Protein AF-A0A5N6X0Z8-F1 (afdb_monomer_lite)

Structure (mmCIF, N/CA/C/O backbone):
data_AF-A0A5N6X0Z8-F1
#
_entry.id   AF-A0A5N6X0Z8-F1
#
loop_
_atom_site.group_PDB
_atom_site.id
_atom_site.type_symbol
_atom_site.label_atom_id
_atom_site.label_alt_id
_atom_site.label_comp_id
_atom_site.label_asym_id
_atom_site.label_entity_id
_atom_site.label_seq_id
_atom_site.pdbx_PDB_ins_code
_atom_site.Cartn_x
_atom_site.Cartn_y
_atom_site.Cartn_z
_atom_site.occupancy
_atom_site.B_iso_or_equiv
_atom_site.auth_seq_id
_atom_site.auth_comp_id
_atom_site.auth_asym_id
_atom_site.auth_atom_id
_atom_site.pdbx_PDB_model_num
ATOM 1 N N . MET A 1 1 ? 9.858 16.425 -3.630 1.00 40.47 1 MET A N 1
ATOM 2 C CA . MET A 1 1 ? 8.556 15.727 -3.664 1.00 40.47 1 MET A CA 1
ATOM 3 C C . MET A 1 1 ? 8.231 15.499 -5.135 1.00 40.47 1 MET A C 1
ATOM 5 O O . MET A 1 1 ? 8.112 16.481 -5.856 1.00 40.47 1 MET A O 1
ATOM 9 N N . ARG A 1 2 ? 8.267 14.251 -5.623 1.00 53.00 2 ARG A N 1
ATOM 10 C CA . ARG A 1 2 ? 8.003 13.936 -7.037 1.00 53.00 2 ARG A CA 1
ATOM 11 C C . ARG A 1 2 ? 6.528 13.563 -7.132 1.00 53.00 2 ARG A C 1
ATOM 13 O O . ARG A 1 2 ? 6.119 12.568 -6.549 1.00 53.00 2 ARG A O 1
ATOM 20 N N . PHE A 1 3 ? 5.732 14.412 -7.768 1.00 51.66 3 PHE A N 1
ATOM 21 C CA . PHE A 1 3 ? 4.349 14.083 -8.091 1.00 51.66 3 PHE A CA 1
ATOM 22 C C . PHE A 1 3 ? 4.365 12.902 -9.072 1.00 51.66 3 PHE A C 1
ATOM 24 O O . PHE A 1 3 ? 5.161 12.915 -10.012 1.00 51.66 3 PHE A O 1
ATOM 31 N N . HIS A 1 4 ? 3.531 11.882 -8.853 1.00 58.78 4 HIS A N 1
ATOM 32 C CA . HIS A 1 4 ? 3.309 10.824 -9.841 1.00 58.78 4 HIS A CA 1
ATOM 33 C C . HIS A 1 4 ? 2.556 11.452 -11.020 1.00 58.78 4 HIS A C 1
ATOM 35 O O . HIS A 1 4 ? 1.329 11.489 -11.047 1.00 58.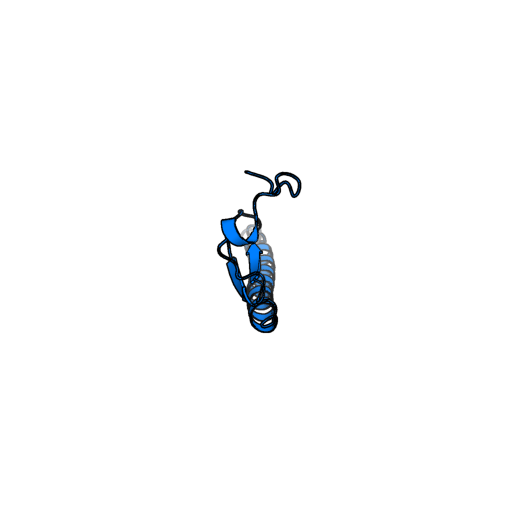78 4 HIS A O 1
ATOM 41 N N . SER A 1 5 ? 3.295 12.063 -11.944 1.00 55.16 5 SER A N 1
ATOM 42 C CA . SER A 1 5 ? 2.746 12.546 -13.204 1.00 55.16 5 SER A CA 1
ATOM 43 C C . SER A 1 5 ? 2.316 11.318 -13.996 1.00 55.16 5 SER A C 1
ATOM 45 O O . SER A 1 5 ? 3.166 10.576 -14.477 1.00 55.16 5 SER A O 1
ATOM 47 N N . GLY A 1 6 ? 1.010 11.083 -14.128 1.00 55.31 6 GLY A N 1
ATOM 48 C CA . GLY A 1 6 ? 0.449 9.979 -14.921 1.00 55.31 6 GLY A CA 1
ATOM 49 C C . GLY A 1 6 ? 0.685 10.092 -16.436 1.00 55.31 6 GLY A C 1
ATOM 50 O O . GLY A 1 6 ? -0.068 9.505 -17.203 1.00 55.31 6 GLY A O 1
ATOM 51 N N . TYR A 1 7 ? 1.674 10.885 -16.863 1.00 53.97 7 TYR A N 1
ATOM 52 C CA . TYR A 1 7 ? 1.983 11.219 -18.256 1.00 53.97 7 TYR A CA 1
ATOM 53 C C . TYR A 1 7 ? 3.319 10.644 -18.755 1.00 53.97 7 TYR A C 1
ATOM 55 O O . TYR A 1 7 ? 3.506 10.546 -19.965 1.00 53.97 7 TYR A O 1
ATOM 63 N N . GLU A 1 8 ? 4.229 10.230 -17.869 1.00 57.78 8 GLU A N 1
ATOM 64 C CA . GLU A 1 8 ? 5.401 9.429 -18.250 1.00 57.78 8 GLU A CA 1
ATOM 65 C C . GLU A 1 8 ? 5.017 7.958 -18.064 1.00 57.78 8 GLU A C 1
ATOM 67 O O . GLU A 1 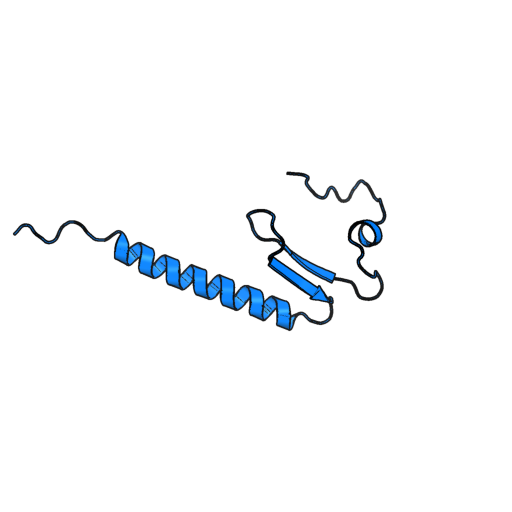8 ? 5.113 7.408 -16.969 1.00 57.78 8 GLU A O 1
ATOM 72 N N . ILE A 1 9 ? 4.464 7.354 -19.120 1.00 58.44 9 ILE A N 1
ATOM 73 C CA . ILE A 1 9 ? 3.993 5.962 -19.130 1.00 58.44 9 ILE A CA 1
ATOM 74 C C . ILE A 1 9 ? 5.209 5.039 -19.300 1.00 58.44 9 ILE A C 1
ATOM 76 O O . ILE A 1 9 ? 5.364 4.362 -20.312 1.00 58.44 9 ILE A O 1
ATOM 80 N N . ASP A 1 10 ? 6.101 5.036 -18.313 1.00 60.53 10 ASP A N 1
ATOM 81 C CA . ASP A 1 10 ? 6.780 3.789 -17.973 1.00 60.53 10 ASP A CA 1
ATOM 82 C C . ASP A 1 10 ? 5.723 2.857 -17.372 1.00 60.53 10 ASP A C 1
ATOM 84 O O . ASP A 1 10 ? 4.742 3.327 -16.788 1.00 60.53 10 ASP A O 1
ATOM 88 N N . ASP A 1 11 ? 5.873 1.542 -17.533 1.00 71.31 11 ASP A N 1
ATOM 89 C CA . ASP A 1 11 ? 4.956 0.584 -16.916 1.00 71.31 11 ASP A CA 1
ATOM 90 C C . ASP A 1 11 ? 4.998 0.758 -15.388 1.00 71.31 11 ASP A C 1
ATOM 92 O O . ASP A 1 11 ? 5.879 0.253 -14.693 1.00 71.31 11 ASP A O 1
ATOM 96 N N . VAL A 1 12 ? 4.044 1.532 -14.869 1.00 77.75 12 VAL A N 1
ATOM 97 C CA . VAL A 1 12 ? 3.945 1.933 -13.464 1.00 77.75 12 VAL A CA 1
ATOM 98 C C . VAL A 1 12 ? 3.843 0.703 -12.564 1.00 77.75 12 VAL A C 1
ATOM 100 O O . VAL A 1 12 ? 4.371 0.704 -11.452 1.00 77.75 12 VAL A O 1
ATOM 103 N N . TYR A 1 13 ? 3.225 -0.372 -13.054 1.00 78.19 13 TYR A N 1
ATOM 104 C CA . TYR A 1 13 ? 3.152 -1.638 -12.337 1.00 78.19 13 TYR A CA 1
ATOM 105 C C . TYR A 1 13 ? 4.533 -2.278 -12.233 1.00 78.19 13 TYR A C 1
ATOM 107 O O . TYR A 1 13 ? 4.934 -2.661 -11.135 1.00 78.19 13 TYR A O 1
ATOM 115 N N . ALA A 1 14 ? 5.306 -2.302 -13.321 1.00 80.88 14 ALA A N 1
ATOM 116 C CA . ALA A 1 14 ? 6.684 -2.789 -13.298 1.00 80.88 14 ALA A CA 1
ATOM 117 C C . ALA A 1 14 ? 7.598 -1.927 -12.406 1.00 80.88 14 ALA A C 1
ATOM 119 O O . ALA A 1 14 ? 8.397 -2.472 -11.645 1.00 80.88 14 ALA A O 1
ATOM 120 N N . VAL A 1 15 ? 7.443 -0.598 -12.432 1.00 83.62 15 VAL A N 1
ATOM 121 C CA . VAL A 1 15 ? 8.209 0.336 -11.584 1.00 83.62 15 VAL A CA 1
ATOM 122 C C . VAL A 1 15 ? 7.949 0.090 -10.095 1.00 83.62 15 VAL A C 1
ATOM 124 O O . VAL A 1 15 ? 8.880 0.142 -9.292 1.00 83.62 15 VAL A O 1
ATOM 127 N N . TYR A 1 16 ? 6.702 -0.203 -9.718 1.00 81.44 16 TYR A N 1
ATOM 128 C CA . TYR A 1 16 ? 6.329 -0.502 -8.332 1.00 81.44 16 TYR A CA 1
ATOM 129 C C . TYR A 1 16 ? 6.370 -1.994 -7.976 1.00 81.44 16 TYR A C 1
ATOM 131 O O . TYR A 1 16 ? 6.108 -2.342 -6.824 1.00 81.44 16 TYR A O 1
ATOM 139 N N . GLY A 1 17 ? 6.710 -2.872 -8.925 1.00 85.50 17 GLY A N 1
ATOM 140 C CA . GLY A 1 17 ? 6.716 -4.324 -8.731 1.00 85.50 17 GLY A CA 1
ATOM 141 C C . GLY A 1 17 ? 5.336 -4.906 -8.401 1.00 85.50 17 GLY A C 1
ATOM 142 O O . GLY A 1 17 ? 5.243 -5.896 -7.679 1.00 85.50 17 GLY A O 1
ATOM 143 N N . VAL A 1 18 ? 4.265 -4.270 -8.876 1.00 88.00 18 VAL A N 1
ATOM 144 C CA . VAL A 1 18 ? 2.885 -4.706 -8.648 1.00 88.00 18 VAL A CA 1
ATOM 145 C C . VAL A 1 18 ? 2.476 -5.649 -9.769 1.00 88.00 18 VAL A C 1
ATOM 147 O O . VAL A 1 18 ? 2.605 -5.311 -10.940 1.00 88.00 18 VAL A O 1
ATOM 150 N N . ASP A 1 19 ? 1.938 -6.815 -9.416 1.00 87.81 19 ASP A N 1
ATOM 151 C CA . ASP A 1 19 ? 1.316 -7.708 -10.392 1.00 87.81 19 ASP A CA 1
ATOM 152 C C . ASP A 1 19 ? 0.063 -7.028 -10.983 1.00 87.81 19 ASP A C 1
ATOM 154 O O . ASP A 1 19 ? -0.885 -6.771 -10.233 1.00 87.81 19 ASP A O 1
ATOM 158 N N . PRO A 1 20 ? 0.013 -6.733 -12.296 1.00 84.94 20 PRO A N 1
ATOM 159 C CA . PRO A 1 20 ? -1.139 -6.081 -12.914 1.00 84.94 20 PRO A CA 1
ATOM 160 C C . PRO A 1 20 ? -2.413 -6.938 -12.876 1.00 84.94 20 PRO A C 1
ATOM 162 O O . PRO A 1 20 ? -3.508 -6.387 -12.967 1.00 84.94 20 PRO A O 1
ATOM 165 N N . ALA A 1 21 ? -2.305 -8.264 -12.719 1.00 88.81 21 ALA A N 1
ATOM 166 C CA . ALA A 1 21 ? -3.464 -9.147 -12.609 1.00 88.81 21 ALA A CA 1
ATOM 167 C C . ALA A 1 21 ? -4.120 -9.095 -11.219 1.00 88.81 21 ALA A C 1
ATOM 169 O O . ALA A 1 21 ? -5.333 -9.266 -11.105 1.00 88.81 21 ALA A O 1
ATOM 170 N N . GLN A 1 22 ? -3.336 -8.859 -10.163 1.00 87.81 22 GLN A N 1
ATOM 171 C CA . GLN A 1 22 ? -3.840 -8.766 -8.786 1.00 87.81 22 GLN A CA 1
ATOM 172 C C . GLN A 1 22 ? -4.088 -7.324 -8.336 1.00 87.81 22 GLN A C 1
ATOM 174 O O . GLN A 1 22 ? -5.008 -7.060 -7.557 1.00 87.81 22 GLN A O 1
ATOM 179 N N . GLY A 1 23 ? -3.267 -6.392 -8.819 1.00 88.06 23 GLY A N 1
ATOM 180 C CA . GLY A 1 23 ? -3.231 -5.014 -8.359 1.00 88.06 23 GLY A CA 1
ATOM 181 C C . GLY A 1 23 ? -2.782 -4.879 -6.901 1.00 88.06 23 GLY A C 1
ATOM 182 O O . GLY A 1 23 ? -2.674 -5.839 -6.136 1.00 88.06 23 GLY A O 1
ATOM 183 N N . ALA A 1 24 ? -2.537 -3.642 -6.488 1.00 90.81 24 ALA A N 1
ATOM 184 C CA . ALA A 1 24 ? -2.219 -3.315 -5.108 1.00 90.81 24 ALA A CA 1
ATOM 185 C C . ALA A 1 24 ? -2.819 -1.962 -4.743 1.00 90.81 24 ALA A C 1
ATOM 187 O O . ALA A 1 24 ? -2.936 -1.065 -5.576 1.00 90.81 24 ALA A O 1
ATOM 188 N N . LEU A 1 25 ? -3.164 -1.813 -3.471 1.00 90.38 25 LEU A N 1
ATOM 189 C CA . LEU A 1 25 ? -3.616 -0.565 -2.889 1.00 90.38 25 LEU A CA 1
ATOM 190 C C . LEU A 1 25 ? -2.652 -0.187 -1.768 1.00 90.38 25 LEU A C 1
ATOM 192 O O . LEU A 1 25 ? -2.535 -0.880 -0.754 1.00 90.38 25 LEU A O 1
ATOM 196 N N . ALA A 1 26 ? -1.940 0.916 -1.980 1.00 90.25 26 ALA A N 1
ATOM 197 C CA . ALA A 1 26 ? -1.025 1.498 -1.013 1.00 90.25 26 ALA A CA 1
ATOM 198 C C . ALA A 1 26 ? -1.663 2.736 -0.376 1.00 90.25 26 ALA A C 1
ATOM 200 O O . ALA A 1 26 ? -2.073 3.668 -1.066 1.00 90.25 26 ALA A O 1
ATOM 201 N N . VAL A 1 27 ? -1.720 2.764 0.953 1.00 89.62 27 VAL A N 1
ATOM 202 C CA . VAL A 1 27 ? -2.143 3.953 1.696 1.00 89.62 27 VAL A CA 1
ATOM 203 C C . VAL A 1 27 ? -0.91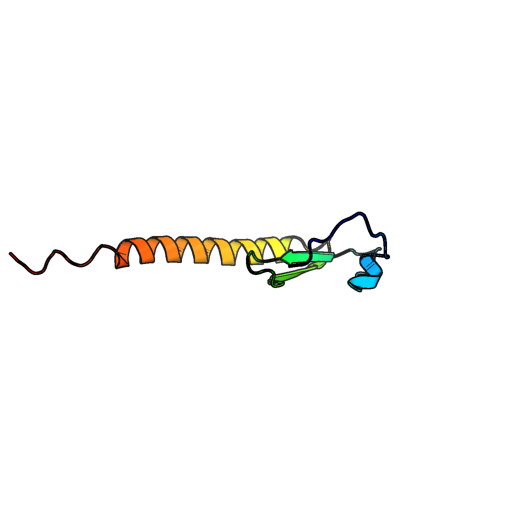9 4.819 1.943 1.00 89.62 27 VAL A C 1
ATOM 205 O O . VAL A 1 27 ? -0.025 4.431 2.700 1.00 89.62 27 VAL A O 1
ATOM 208 N N . ILE A 1 28 ? -0.891 5.999 1.331 1.00 89.62 28 ILE A N 1
ATOM 209 C CA . ILE A 1 28 ? 0.167 6.989 1.531 1.00 89.62 28 ILE A CA 1
ATOM 210 C C . ILE A 1 28 ? -0.287 7.993 2.584 1.00 89.62 28 ILE A C 1
ATOM 212 O O . ILE A 1 28 ? -1.376 8.560 2.510 1.00 89.62 28 ILE A O 1
ATOM 216 N N . ARG A 1 29 ? 0.545 8.192 3.601 1.00 88.19 29 ARG A N 1
ATOM 217 C CA . ARG A 1 29 ? 0.310 9.187 4.644 1.00 88.19 29 ARG A CA 1
ATOM 218 C C . ARG A 1 29 ? 0.623 10.605 4.133 1.00 88.19 29 ARG A C 1
ATOM 220 O O . ARG A 1 29 ? 1.410 10.752 3.200 1.00 88.19 29 ARG A O 1
ATOM 227 N N . PRO A 1 30 ? 0.103 11.664 4.785 1.00 86.81 30 PRO A N 1
ATOM 228 C CA . PR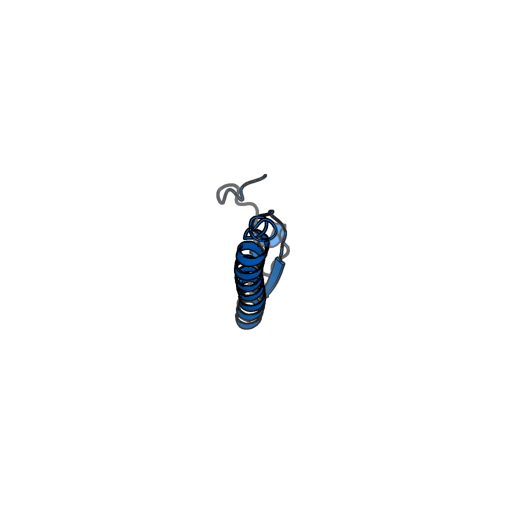O A 1 30 ? 0.388 13.053 4.402 1.00 86.81 30 PRO A CA 1
ATOM 229 C C . PRO A 1 30 ? 1.873 13.454 4.437 1.00 86.81 30 PRO A C 1
ATOM 231 O O . PRO A 1 30 ? 2.260 14.416 3.787 1.00 86.81 30 PRO A O 1
ATOM 234 N N . ASP A 1 31 ? 2.712 12.725 5.177 1.00 86.62 31 ASP A N 1
ATOM 235 C CA . ASP A 1 31 ? 4.169 12.908 5.207 1.00 86.62 31 ASP A CA 1
ATOM 236 C C . ASP A 1 31 ? 4.902 12.209 4.047 1.00 86.62 31 ASP A C 1
ATOM 238 O O . ASP A 1 31 ? 6.127 12.257 3.972 1.00 86.62 31 ASP A O 1
ATOM 242 N N . GLY A 1 32 ? 4.167 11.568 3.133 1.00 84.88 32 GLY A N 1
ATOM 243 C CA . GLY A 1 32 ? 4.709 10.898 1.950 1.00 84.88 32 GLY A CA 1
ATOM 244 C C . GLY A 1 32 ? 5.202 9.471 2.197 1.00 84.88 32 GLY A C 1
ATOM 245 O O . GLY A 1 32 ? 5.732 8.854 1.276 1.00 84.88 32 GLY A O 1
ATOM 246 N N . TYR A 1 33 ? 5.020 8.925 3.403 1.00 89.62 33 TYR A N 1
ATOM 247 C CA . TYR A 1 33 ? 5.399 7.547 3.720 1.00 89.62 33 TYR A CA 1
ATOM 248 C C . TYR A 1 33 ? 4.262 6.557 3.467 1.00 89.62 33 TYR A C 1
ATOM 250 O O . TYR A 1 33 ? 3.083 6.849 3.680 1.00 89.62 33 TYR A O 1
ATOM 258 N N . VAL A 1 34 ? 4.632 5.338 3.073 1.00 90.62 34 VAL A N 1
ATOM 259 C CA . VAL A 1 34 ? 3.688 4.228 2.926 1.00 90.62 34 VAL A CA 1
ATOM 260 C C . VAL A 1 34 ? 3.265 3.737 4.308 1.00 90.62 34 VAL A C 1
ATOM 262 O O . VAL A 1 34 ? 4.091 3.366 5.139 1.00 90.62 34 VAL A O 1
ATOM 265 N N . GLY A 1 35 ? 1.961 3.753 4.560 1.00 89.31 35 GLY A N 1
ATOM 266 C CA . GLY A 1 35 ? 1.360 3.305 5.808 1.00 89.31 35 GLY A CA 1
ATOM 267 C C . GLY A 1 35 ? 1.009 1.820 5.822 1.00 89.31 35 GLY A C 1
ATOM 268 O O . GLY A 1 35 ? 1.300 1.117 6.787 1.00 89.31 35 GLY A O 1
ATOM 269 N N . THR A 1 36 ? 0.374 1.347 4.750 1.00 91.12 36 THR A N 1
ATOM 270 C CA . THR A 1 36 ? 0.029 -0.065 4.540 1.00 91.12 36 THR A CA 1
ATOM 271 C C . THR A 1 36 ? -0.108 -0.350 3.048 1.00 91.12 36 THR A C 1
ATOM 273 O O . THR A 1 36 ? -0.386 0.564 2.269 1.00 91.12 36 THR A O 1
ATOM 276 N N . ILE A 1 37 ? 0.068 -1.614 2.665 1.00 91.81 37 ILE A N 1
ATOM 277 C CA . ILE A 1 37 ? -0.169 -2.126 1.313 1.00 91.81 37 ILE A CA 1
ATOM 278 C C . ILE A 1 37 ? -1.055 -3.367 1.438 1.00 91.81 37 ILE A C 1
ATOM 280 O O . ILE A 1 37 ? -0.807 -4.218 2.299 1.00 91.81 37 ILE A O 1
ATOM 284 N N . ALA A 1 38 ? -2.075 -3.469 0.595 1.00 92.69 38 ALA A N 1
ATOM 285 C CA . ALA A 1 38 ? -2.919 -4.652 0.475 1.00 92.69 38 ALA A CA 1
ATOM 286 C C . ALA A 1 38 ? -3.189 -4.970 -1.000 1.00 92.69 38 ALA A C 1
ATOM 288 O O . ALA A 1 38 ? -3.034 -4.107 -1.865 1.00 92.69 38 ALA A O 1
ATOM 289 N N . ALA A 1 39 ? -3.591 -6.208 -1.283 1.00 90.81 39 ALA A N 1
ATOM 290 C CA . ALA A 1 39 ? -4.118 -6.560 -2.597 1.00 90.81 39 ALA A CA 1
ATOM 291 C C . ALA A 1 39 ? -5.444 -5.824 -2.832 1.00 90.81 39 ALA A C 1
ATOM 293 O O . ALA A 1 39 ? -6.165 -5.530 -1.877 1.00 90.81 39 ALA A O 1
ATOM 294 N N . LEU A 1 40 ? -5.801 -5.574 -4.094 1.00 88.31 40 LEU A N 1
ATOM 295 C CA . LEU A 1 40 ? -7.043 -4.863 -4.421 1.00 88.31 40 LEU A CA 1
ATOM 296 C C . LEU A 1 40 ? -8.301 -5.581 -3.886 1.00 88.31 40 LEU A C 1
ATOM 298 O O . LEU A 1 40 ? -9.293 -4.933 -3.569 1.00 88.31 40 LEU A O 1
ATOM 302 N N . GLY A 1 41 ? -8.241 -6.908 -3.732 1.00 87.50 41 GLY A N 1
ATOM 303 C CA . GLY A 1 41 ? -9.316 -7.719 -3.150 1.00 87.50 41 GLY A CA 1
ATOM 304 C C . GLY A 1 41 ? -9.395 -7.726 -1.615 1.00 87.50 41 GLY A C 1
ATOM 305 O O . GLY A 1 41 ? -10.386 -8.210 -1.079 1.00 87.50 41 GLY A O 1
ATOM 306 N N . ASP A 1 42 ? -8.395 -7.203 -0.896 1.00 87.62 42 ASP A N 1
ATOM 307 C CA . ASP A 1 42 ? -8.342 -7.196 0.578 1.00 87.62 42 ASP A CA 1
ATOM 308 C C . ASP A 1 42 ? -8.535 -5.776 1.136 1.00 87.62 42 ASP A C 1
ATOM 310 O O . ASP A 1 42 ? -7.652 -5.165 1.747 1.00 87.62 42 ASP A O 1
ATOM 314 N N . VAL A 1 43 ? -9.726 -5.225 0.893 1.00 87.19 43 VAL A N 1
ATOM 315 C CA . VAL A 1 43 ? -10.092 -3.861 1.309 1.00 87.19 43 VAL A CA 1
ATOM 316 C C . VAL A 1 43 ? -10.235 -3.755 2.833 1.00 87.19 43 VAL A C 1
ATOM 318 O O . VAL A 1 43 ? -9.875 -2.734 3.422 1.00 87.19 43 VAL A O 1
ATOM 321 N N . SER A 1 44 ? -10.654 -4.829 3.508 1.00 90.62 44 SER A N 1
ATOM 322 C CA . SER A 1 44 ? -10.853 -4.852 4.964 1.00 90.62 44 SER A CA 1
ATOM 323 C C . SER A 1 44 ? -9.573 -4.568 5.755 1.00 90.62 44 SER A C 1
ATOM 325 O O . SER A 1 44 ? -9.618 -3.984 6.844 1.00 90.62 44 SER A O 1
ATOM 327 N N . ARG A 1 45 ? -8.405 -4.934 5.215 1.00 88.50 45 ARG A N 1
ATOM 328 C CA . ARG A 1 45 ? -7.109 -4.589 5.812 1.00 88.50 45 ARG A CA 1
ATOM 329 C C . ARG A 1 45 ? -6.860 -3.080 5.827 1.00 88.50 45 ARG A C 1
ATOM 331 O O . ARG A 1 45 ? -6.309 -2.557 6.798 1.00 88.50 45 ARG A O 1
ATOM 338 N N . ILE A 1 46 ? -7.266 -2.380 4.771 1.00 90.56 46 ILE A N 1
ATOM 339 C CA . ILE A 1 46 ? -7.125 -0.925 4.650 1.00 90.56 46 ILE A CA 1
ATOM 340 C C . ILE A 1 46 ? -8.139 -0.211 5.534 1.00 90.56 46 ILE A C 1
ATOM 342 O O . ILE A 1 46 ? -7.762 0.714 6.249 1.00 90.56 46 ILE A O 1
ATOM 346 N N . GLU A 1 47 ? -9.388 -0.676 5.548 1.00 89.44 47 GLU A N 1
ATOM 347 C CA . GLU A 1 47 ? -10.436 -0.145 6.426 1.00 89.44 47 GLU A CA 1
ATOM 348 C C . GLU A 1 47 ? -9.990 -0.166 7.887 1.00 89.44 47 GLU A C 1
ATOM 350 O O . GLU A 1 47 ? -10.030 0.860 8.566 1.00 89.44 47 GLU A O 1
ATOM 355 N N . ARG A 1 48 ? -9.460 -1.304 8.350 1.00 90.00 48 ARG A N 1
ATOM 356 C CA . ARG A 1 48 ? -8.935 -1.435 9.713 1.00 90.00 48 ARG A CA 1
ATOM 357 C C . ARG A 1 48 ? -7.768 -0.486 9.976 1.00 90.00 48 ARG A C 1
ATOM 359 O O . ARG A 1 48 ? -7.725 0.156 11.021 1.00 90.00 48 ARG A O 1
ATOM 366 N N . TYR A 1 49 ? -6.831 -0.385 9.032 1.00 89.06 49 TYR A N 1
ATOM 367 C CA . TYR A 1 49 ? -5.684 0.514 9.156 1.00 89.06 49 TYR A CA 1
ATOM 368 C C . TYR A 1 49 ? -6.118 1.981 9.290 1.00 89.06 49 TYR A C 1
ATOM 370 O O . TYR A 1 49 ? -5.575 2.709 10.125 1.00 89.06 49 TYR A O 1
ATOM 378 N N . ILE A 1 50 ? -7.097 2.409 8.488 1.00 87.06 50 ILE A N 1
ATOM 379 C CA . ILE A 1 50 ? -7.638 3.770 8.512 1.00 87.06 50 ILE A CA 1
ATOM 380 C C . ILE A 1 50 ? -8.419 4.015 9.807 1.00 87.06 50 ILE A C 1
ATOM 382 O O . ILE A 1 50 ? -8.165 5.023 10.466 1.00 87.06 50 ILE A O 1
ATOM 386 N N . ALA A 1 51 ? -9.298 3.092 10.208 1.00 86.69 51 ALA A N 1
ATOM 387 C CA . ALA A 1 51 ? -10.114 3.216 11.417 1.00 86.69 51 ALA A CA 1
ATOM 388 C C . ALA A 1 51 ? -9.248 3.450 12.663 1.00 86.69 51 ALA A C 1
ATOM 390 O O . ALA A 1 51 ? -9.403 4.467 13.338 1.00 86.69 51 ALA A O 1
ATOM 391 N N . THR A 1 52 ? -8.235 2.606 12.890 1.00 80.56 52 THR A N 1
ATOM 392 C CA . THR A 1 52 ? -7.322 2.759 14.035 1.00 80.56 52 THR A CA 1
ATOM 393 C C . THR A 1 52 ? -6.578 4.100 14.014 1.00 80.56 52 THR A C 1
ATOM 395 O O . THR A 1 52 ? -6.358 4.718 15.059 1.00 80.56 52 THR A O 1
ATOM 398 N N . ARG A 1 53 ? -6.175 4.583 12.829 1.00 73.38 53 ARG A N 1
ATOM 399 C CA . ARG A 1 53 ? -5.445 5.856 12.697 1.00 73.38 53 ARG A CA 1
ATOM 400 C C . ARG A 1 53 ? -6.345 7.058 12.982 1.00 73.38 53 ARG A C 1
ATOM 402 O O . ARG A 1 53 ? -5.904 7.989 13.652 1.00 73.38 53 ARG A O 1
ATOM 409 N N . ILE A 1 54 ? -7.576 7.035 12.473 1.00 72.81 54 ILE A N 1
ATOM 410 C CA . ILE A 1 54 ? -8.559 8.108 12.636 1.00 72.81 54 ILE A CA 1
ATOM 411 C C . ILE A 1 54 ? -9.023 8.179 14.095 1.00 72.81 54 ILE A C 1
ATOM 413 O O . ILE A 1 54 ? -8.979 9.254 14.683 1.00 72.81 54 ILE A O 1
ATOM 417 N N . GLU A 1 55 ? -9.356 7.048 14.720 1.00 61.47 55 GLU A N 1
ATOM 418 C CA . GLU A 1 55 ? -9.716 6.980 16.147 1.00 61.47 55 GLU A CA 1
ATOM 419 C C . GLU A 1 55 ? -8.608 7.543 17.050 1.00 61.47 55 GLU A C 1
ATOM 421 O O . GLU A 1 55 ? -8.873 8.328 17.960 1.00 61.47 55 GLU A O 1
ATOM 426 N N . THR A 1 56 ? -7.344 7.231 16.744 1.00 58.75 56 THR A N 1
ATOM 427 C CA . THR A 1 56 ? -6.194 7.772 17.487 1.00 58.75 56 THR A CA 1
ATOM 428 C C . THR A 1 56 ? -6.056 9.292 17.328 1.00 58.75 56 THR A C 1
ATOM 430 O O . THR A 1 56 ? -5.667 9.983 18.273 1.00 58.75 56 THR A O 1
ATOM 433 N N . ILE A 1 57 ? -6.345 9.836 16.140 1.00 61.59 57 ILE A N 1
ATOM 434 C CA . ILE A 1 57 ? -6.300 11.286 15.897 1.00 61.59 57 ILE A CA 1
ATOM 435 C C . ILE A 1 57 ? -7.385 11.987 16.716 1.00 61.59 57 ILE A C 1
ATOM 437 O O . ILE A 1 57 ? -7.077 12.970 17.390 1.00 61.59 57 ILE A O 1
ATOM 441 N N . TRP A 1 58 ? -8.611 11.459 16.732 1.00 55.72 58 TRP A N 1
ATOM 442 C CA . TRP A 1 58 ? -9.704 12.047 17.508 1.00 55.72 58 TRP A CA 1
ATOM 443 C C . TRP A 1 58 ? -9.421 12.032 19.019 1.00 55.72 58 TRP A C 1
ATOM 445 O O . TRP A 1 58 ? -9.541 13.077 19.661 1.00 55.72 58 TRP A O 1
ATOM 455 N N . MET A 1 59 ? -8.914 10.921 19.574 1.00 54.22 59 MET A N 1
ATOM 456 C CA . MET A 1 59 ? -8.516 10.858 20.995 1.00 54.22 59 MET A CA 1
ATOM 457 C C . MET A 1 59 ? -7.420 11.877 21.346 1.00 54.22 59 MET A C 1
ATOM 459 O O . MET A 1 59 ? -7.452 12.508 22.403 1.00 54.22 59 MET A O 1
ATOM 463 N N . ARG A 1 60 ? -6.462 12.103 20.435 1.00 51.84 60 ARG A N 1
ATOM 464 C CA . ARG A 1 60 ? -5.411 13.110 20.628 1.00 51.84 60 ARG A CA 1
ATOM 465 C C . ARG A 1 60 ? -5.958 14.538 20.599 1.00 51.84 60 ARG A C 1
ATOM 467 O O . ARG A 1 60 ? -5.456 15.378 21.345 1.00 51.84 60 ARG A O 1
ATOM 474 N N . THR A 1 61 ? -6.955 14.835 19.762 1.00 54.59 61 THR A N 1
ATOM 475 C CA . THR A 1 61 ? -7.543 16.185 19.708 1.00 54.59 61 THR A CA 1
ATOM 476 C C . THR A 1 61 ? -8.277 16.554 20.995 1.00 54.59 61 THR A C 1
ATOM 478 O O . THR A 1 61 ? -8.143 17.691 21.447 1.00 54.59 61 THR A O 1
ATOM 481 N N . GLU A 1 62 ? -8.946 15.593 21.639 1.00 50.03 62 GLU A N 1
ATOM 482 C CA . GLU A 1 62 ? -9.669 15.797 22.901 1.00 50.03 62 GLU A CA 1
ATOM 483 C C . GLU A 1 62 ? -8.714 16.024 24.089 1.00 50.03 62 GLU A C 1
ATOM 485 O O . GLU A 1 62 ? -8.858 16.980 24.851 1.00 50.03 62 GLU A O 1
ATOM 490 N N . GLN A 1 63 ? -7.641 15.234 24.197 1.00 52.59 63 GLN A N 1
ATOM 491 C CA . GLN A 1 63 ? -6.612 15.452 25.227 1.00 52.59 63 GLN A CA 1
ATOM 492 C C . GLN A 1 63 ? -5.769 16.708 24.981 1.00 52.59 63 GLN A C 1
ATOM 494 O O . GLN A 1 63 ? -5.325 17.346 25.934 1.00 52.59 63 GLN A O 1
ATOM 499 N N . SER A 1 64 ? -5.577 17.121 23.726 1.00 49.75 64 SER A N 1
ATOM 500 C CA . SER A 1 64 ? -4.904 18.386 23.419 1.00 49.75 64 SER A CA 1
ATOM 501 C C . SER A 1 64 ? -5.758 19.611 23.753 1.00 49.75 64 SER A C 1
ATOM 503 O O . SER A 1 64 ? -5.180 20.646 24.070 1.00 49.75 64 SER A O 1
ATOM 505 N N . THR A 1 65 ? -7.094 19.529 23.703 1.00 54.59 65 THR A N 1
ATOM 506 C CA . THR A 1 65 ? -7.956 20.623 24.188 1.00 54.59 65 THR A CA 1
ATOM 507 C C . THR A 1 65 ? -7.937 20.682 25.713 1.00 54.59 65 THR A C 1
ATOM 509 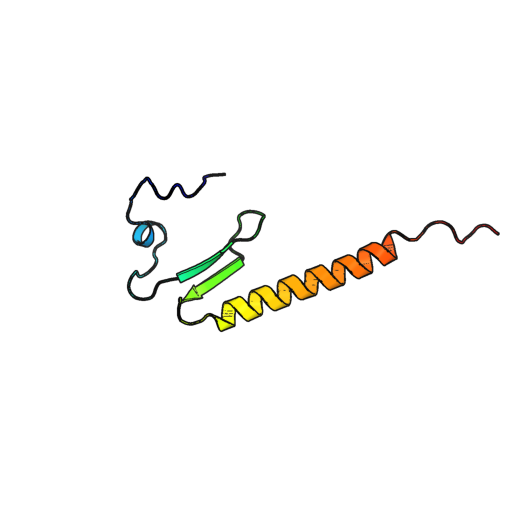O O . THR A 1 65 ? -7.798 21.766 26.270 1.00 54.59 65 THR A O 1
ATOM 512 N N . ALA A 1 66 ? -7.951 19.530 26.393 1.00 55.53 66 ALA A N 1
ATOM 513 C CA . ALA A 1 66 ? -7.823 19.468 27.850 1.00 55.53 66 ALA A CA 1
ATOM 514 C C . ALA A 1 66 ? -6.474 20.022 28.359 1.00 55.53 66 ALA A C 1
ATOM 516 O O . ALA A 1 66 ? -6.438 20.773 29.333 1.00 55.53 66 ALA A O 1
ATOM 517 N N . ASN A 1 67 ? -5.368 19.722 27.669 1.00 55.91 67 ASN A N 1
ATOM 518 C CA . ASN A 1 67 ? -4.024 20.152 28.074 1.00 55.91 67 ASN A CA 1
ATOM 519 C C . ASN A 1 67 ? -3.692 21.615 27.724 1.00 55.91 67 ASN A C 1
ATOM 521 O O . ASN A 1 67 ? -2.719 22.145 28.252 1.00 55.91 67 ASN A O 1
ATOM 525 N N . ASN A 1 68 ? -4.487 22.276 26.873 1.00 56.00 68 ASN A N 1
ATOM 526 C CA . ASN A 1 68 ? -4.343 23.709 26.572 1.00 56.00 68 ASN A CA 1
ATOM 527 C C . ASN A 1 68 ? -5.294 24.603 27.397 1.00 56.00 68 ASN A C 1
ATOM 529 O O . ASN A 1 68 ? -5.307 25.817 27.202 1.00 56.00 68 ASN A O 1
ATOM 533 N N . CYS A 1 69 ? -6.073 24.030 28.325 1.00 50.50 69 CYS A N 1
ATOM 534 C CA . CYS A 1 69 ? -6.975 24.761 29.227 1.00 50.50 69 CYS A CA 1
ATOM 535 C C . CYS A 1 69 ? -6.401 25.022 30.636 1.00 50.50 69 CYS A C 1
ATOM 537 O O . CYS A 1 69 ? -7.129 25.471 31.519 1.00 50.50 69 CYS A O 1
ATOM 539 N N . LEU A 1 70 ? -5.103 24.805 30.867 1.00 52.28 70 LEU A N 1
ATOM 540 C CA . LEU A 1 70 ? -4.411 25.245 32.087 1.00 52.28 70 LEU A CA 1
ATOM 541 C C . LEU A 1 70 ? -3.205 26.096 31.664 1.00 52.28 70 LEU A C 1
ATOM 543 O O . LEU A 1 70 ? -2.313 25.571 31.000 1.00 52.28 70 LEU A O 1
ATOM 547 N N . PRO A 1 71 ? -3.191 27.408 31.985 1.00 49.31 71 PRO A N 1
ATOM 548 C CA . PRO A 1 71 ? -3.082 27.852 33.376 1.00 49.31 71 PRO A CA 1
ATOM 549 C C . PRO A 1 71 ? -3.938 29.094 33.695 1.00 49.31 71 PRO A C 1
ATOM 551 O O . PRO A 1 71 ? -3.635 30.177 33.211 1.00 49.31 71 PRO A O 1
ATOM 554 N N . CYS A 1 72 ? -4.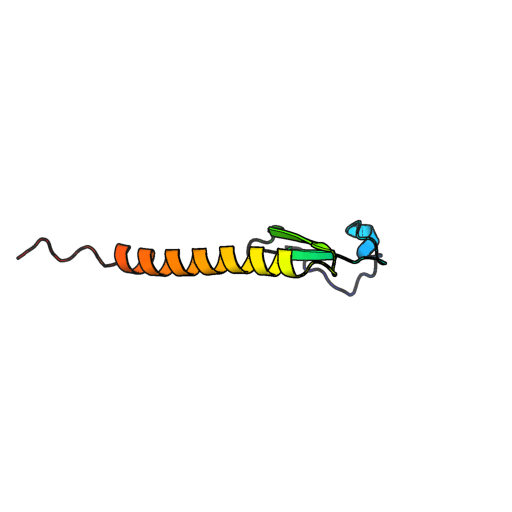963 28.987 34.550 1.00 43.91 72 CYS A N 1
ATOM 555 C CA . CYS A 1 72 ? -5.581 30.179 35.174 1.00 43.91 72 CYS A CA 1
ATOM 556 C C . CYS A 1 72 ? -6.321 29.937 36.508 1.00 43.91 72 CYS A C 1
ATOM 558 O O . CYS A 1 72 ? -7.001 30.838 36.981 1.00 43.91 72 CYS A O 1
ATOM 560 N N . LEU A 1 73 ? -6.208 28.769 37.155 1.00 48.31 73 LEU A N 1
ATOM 561 C CA . LEU A 1 73 ? -6.998 28.455 38.365 1.00 48.31 73 LEU A CA 1
ATOM 562 C C . LEU A 1 73 ? -6.166 28.178 39.629 1.00 48.31 73 LEU A C 1
ATOM 564 O O . LEU A 1 73 ? -6.590 27.428 40.498 1.00 48.31 73 LEU A O 1
ATOM 568 N N . SER A 1 74 ? -5.003 28.822 39.774 1.00 45.84 74 SER A N 1
ATOM 569 C CA . SER A 1 74 ? -4.257 28.842 41.048 1.00 45.84 74 SER A CA 1
ATOM 570 C C . SER A 1 74 ? -3.999 30.253 41.596 1.00 45.84 74 SER A C 1
ATOM 572 O O . SER A 1 74 ? -2.956 30.486 42.201 1.00 45.84 74 SER A O 1
ATOM 574 N N . CYS A 1 75 ? -4.905 31.209 41.371 1.00 37.03 75 CYS A N 1
ATOM 575 C CA . CYS A 1 75 ? -4.800 32.537 41.985 1.00 37.03 75 CYS A CA 1
ATOM 576 C C . CYS A 1 75 ? -6.178 33.200 42.167 1.00 37.03 75 CYS A C 1
ATOM 578 O O . CYS A 1 75 ? -6.476 34.160 41.468 1.00 37.03 75 CYS A O 1
ATOM 580 N N . VAL A 1 76 ? -7.011 32.666 43.070 1.00 41.88 76 VAL A N 1
ATOM 581 C CA . VAL A 1 76 ? -7.851 33.412 44.040 1.00 41.88 76 VAL A CA 1
ATOM 582 C C . VAL A 1 76 ? -8.065 32.501 45.243 1.00 41.88 76 VAL A C 1
ATOM 584 O O . VAL A 1 76 ? -8.397 31.318 45.010 1.00 41.88 76 VAL A O 1
#

Secondary structure (DSSP, 8-state):
-----TTS-S-HHHHHT--TTT-EEEEE-TTS-EEEEEETT-HHHHHHHHHHHHHHHHHHHHHHHHHTS-SSSS--

Foldseek 3Di:
DDDPPVPPPDPVCVVVVHDPVFGKDWDADPVRDTQDMDTPVPVVVVVVSVVVVVVVVVVVVVVVVVVVPDDDPPDD

Sequence (76 aa):
MRFHSGYEIDDVYAVYGVDPAQGALAVIRPDGYVGTIAALGDVSRIERYIATRIETIWMRTEQSTANNCLPCLSCV

Organism: NCBI:txid1034303

Radius of gyration: 20.44 Å; chains: 1; bounding box: 19×43×63 Å

pLDDT: mean 72.28, std 17.55, range [37.03, 92.69]

InterPro domains:
  IPR012941 Phenol hydroxylase-like, C-terminal dimerisation domain [PF07976] (10-52)
  IPR036249 Thioredoxin-like superfamily [SSF52833] (8-54)
  IPR038220 Phenol hydroxylase, C-terminal TRX-fold domain superfamily [G3DSA:3.40.30.20] (2-54)